Protein AF-A0AAD6RZX8-F1 (afdb_monomer)

Foldseek 3Di:
DPPCQPADQDQPGPDPVSVVCVVVVDRRVSVVVVVVVVVLVPDDPVPRPVDPPPPDDLADDPVLVVVQVVCVVVVHDHDDRNPDDDPDPVVPDDDDD

Secondary structure (DSSP, 8-state):
--------SSTT--SHHHHHHHHTT-S-HHHHHHHHHHHHTTS-GGG-TTS------SS--HHHHHHHHHHHHHT------TT---SSHHHH-----

Mean predicted aligned error: 11.13 Å

Sequence (97 aa):
RRNYHRHYRRRNCACNTCRSDRGAGCDSPYKCHEEAVKILDCIDEKWDPRIAVNLPNPELTKEEVQLNAQALIDKDSVIFDPSITLQNLSDGFRIFS

Organism: NCBI:txid1745969

pLDDT: mean 84.75, std 11.93, range [37.84, 95.31]

Solvent-accessible surface area (backbone atoms only — not comparable to full-atom values): 6307 Å² total; per-residue (Å²): 132,84,82,78,58,75,76,52,99,46,71,79,31,82,24,69,64,45,45,50,40,38,73,72,67,43,78,44,44,54,58,56,51,52,51,51,48,55,56,54,71,69,45,56,74,94,73,28,87,86,51,85,75,82,69,70,75,58,58,70,50,76,66,53,52,52,50,32,59,50,18,65,74,73,70,51,84,62,80,83,58,76,63,74,80,73,95,48,70,76,78,81,50,84,85,87,128

Radius of gyration: 23.45 Å; Cα contacts (8 Å, |Δi|>4): 54; chains: 1; bounding box: 46×30×55 Å

Structure (mmCIF, N/CA/C/O backbone):
data_AF-A0AAD6RZX8-F1
#
_entry.id   AF-A0AAD6RZX8-F1
#
loop_
_atom_site.group_PDB
_atom_site.id
_atom_site.type_symbol
_atom_site.label_atom_id
_atom_site.label_alt_id
_atom_site.label_comp_id
_atom_site.label_asym_id
_atom_site.label_entity_id
_atom_site.label_seq_id
_atom_site.pdbx_PDB_ins_code
_atom_site.Cartn_x
_atom_site.Cartn_y
_atom_site.Cartn_z
_atom_site.occupancy
_atom_site.B_iso_or_equiv
_atom_site.auth_seq_id
_atom_site.auth_comp_id
_atom_site.auth_asym_id
_atom_site.auth_atom_id
_atom_site.pdbx_PDB_model_num
ATOM 1 N N . ARG A 1 1 ? 22.650 7.123 2.118 1.00 37.84 1 ARG A N 1
ATOM 2 C CA . ARG A 1 1 ? 23.083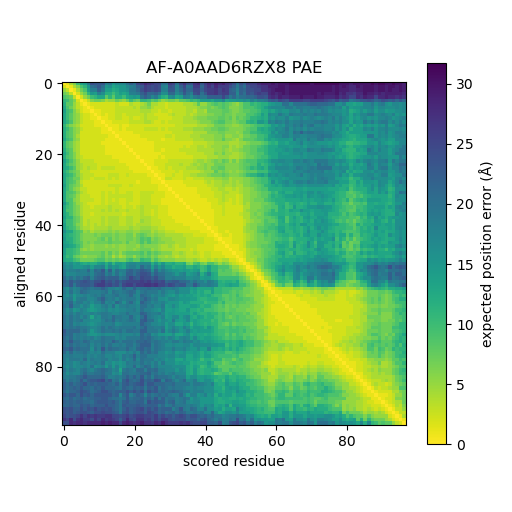 7.945 0.957 1.00 37.84 1 ARG A CA 1
ATOM 3 C C . ARG A 1 1 ? 22.681 7.209 -0.323 1.00 37.84 1 ARG A C 1
ATOM 5 O O . ARG A 1 1 ? 23.305 6.205 -0.634 1.00 37.84 1 ARG A O 1
ATOM 12 N N . ARG A 1 2 ? 21.598 7.611 -1.006 1.00 44.78 2 ARG A N 1
ATOM 13 C CA . ARG A 1 2 ? 21.167 6.967 -2.264 1.00 44.78 2 ARG A CA 1
ATOM 14 C C . ARG A 1 2 ? 22.140 7.370 -3.374 1.00 44.78 2 ARG A C 1
ATOM 16 O O . ARG A 1 2 ? 22.352 8.556 -3.603 1.00 44.78 2 ARG A O 1
ATOM 23 N N . ASN A 1 3 ? 22.777 6.382 -3.995 1.00 45.97 3 ASN A N 1
ATOM 24 C CA . ASN A 1 3 ? 23.742 6.560 -5.073 1.00 45.97 3 ASN A CA 1
ATOM 25 C C . ASN A 1 3 ? 22.989 7.096 -6.302 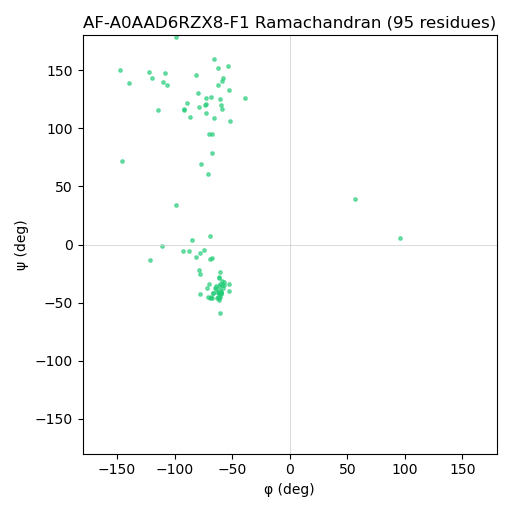1.00 45.97 3 ASN A C 1
ATOM 27 O O . ASN A 1 3 ? 22.340 6.338 -7.022 1.00 45.97 3 ASN A O 1
ATOM 31 N N . TYR A 1 4 ? 22.980 8.419 -6.475 1.00 53.84 4 TYR A N 1
ATOM 32 C CA . TYR A 1 4 ? 22.277 9.103 -7.559 1.00 53.84 4 TYR A CA 1
ATOM 33 C C . TYR A 1 4 ? 23.087 8.943 -8.850 1.00 53.84 4 TYR A C 1
ATOM 35 O O . TYR A 1 4 ? 23.708 9.878 -9.356 1.00 53.84 4 TYR A O 1
ATOM 43 N N . HIS A 1 5 ? 23.137 7.721 -9.383 1.00 63.75 5 HIS A N 1
ATOM 44 C CA . HIS A 1 5 ? 23.560 7.538 -10.762 1.00 63.75 5 HIS A CA 1
ATOM 45 C C . HIS A 1 5 ? 22.601 8.342 -11.633 1.00 63.75 5 HIS A C 1
ATOM 47 O O . HIS A 1 5 ? 21.402 8.073 -11.628 1.00 63.75 5 HIS A O 1
ATOM 53 N N . ARG A 1 6 ? 23.131 9.355 -12.333 1.00 81.19 6 ARG A N 1
ATOM 54 C CA . ARG A 1 6 ? 22.347 10.247 -13.193 1.00 81.19 6 ARG A CA 1
ATOM 55 C C . ARG A 1 6 ? 21.503 9.408 -14.150 1.00 81.19 6 ARG A C 1
ATOM 57 O O . ARG A 1 6 ? 22.025 8.795 -15.085 1.00 81.19 6 ARG A O 1
ATOM 64 N N . HIS A 1 7 ? 20.207 9.356 -13.873 1.00 85.44 7 HIS A N 1
ATOM 65 C CA . HIS A 1 7 ? 19.228 8.749 -14.751 1.00 85.44 7 HIS A CA 1
ATOM 66 C C . HIS A 1 7 ? 18.857 9.754 -15.846 1.00 85.44 7 HIS A C 1
ATOM 68 O O . HIS A 1 7 ? 18.832 10.961 -15.618 1.00 85.44 7 HIS A O 1
ATOM 74 N N . TYR A 1 8 ? 18.582 9.250 -17.045 1.00 88.69 8 TYR A N 1
ATOM 75 C CA . TYR A 1 8 ? 18.235 10.059 -18.207 1.00 88.69 8 TYR A CA 1
ATOM 76 C C . TYR A 1 8 ? 17.111 9.369 -18.968 1.00 88.69 8 TYR A C 1
ATOM 78 O O . TYR A 1 8 ? 17.175 8.157 -19.181 1.00 88.69 8 TYR A O 1
ATOM 86 N N . ARG A 1 9 ? 16.142 10.163 -19.432 1.00 88.56 9 ARG A N 1
ATOM 87 C CA . ARG A 1 9 ? 14.958 9.742 -20.195 1.00 88.56 9 ARG A CA 1
ATOM 88 C C . ARG A 1 9 ? 15.307 9.305 -21.623 1.00 88.56 9 ARG A C 1
ATOM 90 O O . ARG A 1 9 ? 14.926 9.934 -22.602 1.00 88.56 9 ARG A O 1
ATOM 97 N N . ARG A 1 10 ? 16.133 8.268 -21.753 1.00 88.94 10 ARG A N 1
ATOM 98 C CA . ARG A 1 10 ? 16.617 7.741 -23.034 1.00 88.94 10 ARG A CA 1
ATOM 99 C C . ARG A 1 10 ? 16.828 6.237 -22.965 1.00 88.94 10 ARG A C 1
ATOM 101 O O . ARG A 1 10 ? 17.205 5.700 -21.923 1.00 88.94 10 ARG A O 1
ATOM 108 N N . ARG A 1 11 ? 16.663 5.565 -24.107 1.00 87.06 11 ARG A N 1
ATOM 109 C CA . ARG A 1 11 ? 16.773 4.101 -24.237 1.00 87.06 11 ARG A CA 1
ATOM 110 C C . ARG A 1 11 ? 18.092 3.546 -23.679 1.00 87.06 11 ARG A C 1
ATOM 112 O O . ARG A 1 11 ? 18.114 2.529 -22.993 1.00 87.06 11 ARG A O 1
ATOM 119 N N . ASN A 1 12 ? 19.194 4.254 -23.914 1.00 89.19 12 ASN A N 1
ATOM 120 C CA . ASN A 1 12 ? 20.551 3.875 -23.517 1.00 89.19 12 ASN A CA 1
ATOM 121 C C . ASN A 1 12 ? 21.025 4.560 -22.218 1.00 89.19 12 ASN A C 1
ATOM 123 O O . ASN A 1 12 ? 22.202 4.897 -22.084 1.00 89.19 12 ASN A O 1
ATOM 127 N N . CYS A 1 13 ? 20.132 4.807 -21.251 1.00 91.00 13 CYS A N 1
ATOM 128 C CA . CYS A 1 13 ? 20.547 5.326 -19.946 1.00 91.00 13 CYS A CA 1
ATOM 129 C C . CYS A 1 13 ? 21.658 4.448 -19.332 1.00 91.00 13 CYS A C 1
ATOM 131 O O . CYS A 1 13 ? 21.566 3.216 -19.339 1.00 91.00 13 CYS A O 1
ATOM 133 N N . ALA A 1 14 ? 22.722 5.085 -18.838 1.00 90.75 14 ALA A N 1
ATOM 134 C CA . ALA A 1 14 ? 23.929 4.405 -18.372 1.00 90.75 14 ALA A CA 1
ATOM 135 C C . ALA A 1 14 ? 23.870 3.984 -16.894 1.00 90.75 14 ALA A C 1
ATOM 137 O O . ALA A 1 14 ? 24.800 3.318 -16.434 1.00 90.75 14 ALA A O 1
ATOM 138 N N . CYS A 1 15 ? 22.809 4.363 -16.167 1.00 90.44 15 CYS A N 1
ATOM 139 C CA . CYS A 1 15 ? 22.631 3.986 -14.768 1.00 90.44 15 CYS A CA 1
ATOM 140 C C . CYS A 1 15 ? 22.514 2.462 -14.618 1.00 90.44 15 CYS A C 1
ATOM 142 O O . CYS A 1 15 ? 22.070 1.762 -15.533 1.00 90.44 15 CYS A O 1
ATOM 144 N N . ASN A 1 16 ? 22.929 1.952 -13.457 1.00 91.12 16 ASN A N 1
ATOM 145 C CA . ASN A 1 16 ? 23.042 0.510 -13.222 1.00 91.12 16 ASN A C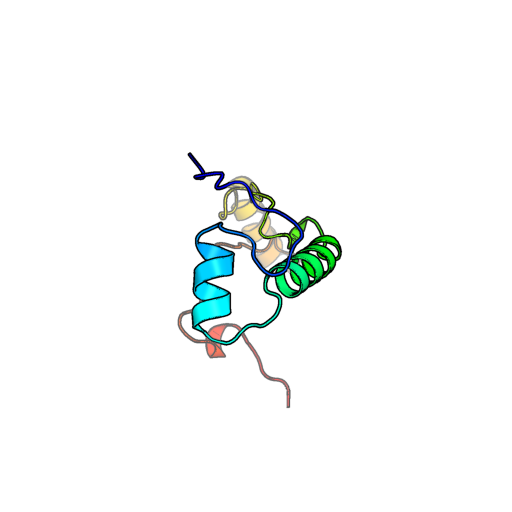A 1
ATOM 146 C C . ASN A 1 16 ? 21.702 -0.214 -13.380 1.00 91.12 16 ASN A C 1
ATOM 148 O O . ASN A 1 16 ? 21.671 -1.279 -13.983 1.00 91.12 16 ASN A O 1
ATOM 152 N N . THR A 1 17 ? 20.607 0.397 -12.921 1.00 90.25 17 THR A N 1
ATOM 153 C CA . THR A 1 17 ? 19.251 -0.155 -13.049 1.00 90.25 17 THR A CA 1
ATOM 154 C C . THR A 1 17 ? 18.865 -0.348 -14.514 1.00 90.25 17 THR A C 1
ATOM 156 O O . THR A 1 17 ? 18.717 -1.478 -14.958 1.00 90.25 17 THR A O 1
ATOM 159 N N . CYS A 1 18 ? 18.870 0.717 -15.324 1.00 91.88 18 CYS A N 1
ATOM 160 C CA . CYS A 1 18 ? 18.548 0.605 -16.749 1.00 91.88 18 CYS A CA 1
ATOM 161 C C . CYS A 1 18 ? 19.513 -0.305 -17.522 1.00 91.88 18 CYS A C 1
ATOM 163 O O . CYS A 1 18 ? 19.128 -0.877 -18.538 1.00 91.88 18 CYS A O 1
ATOM 165 N N . ARG A 1 19 ? 20.778 -0.421 -17.097 1.00 92.38 19 ARG A N 1
ATOM 166 C CA . ARG A 1 19 ? 21.724 -1.373 -17.696 1.00 92.38 19 ARG A CA 1
ATOM 167 C C . ARG A 1 19 ? 21.331 -2.815 -17.379 1.00 92.38 19 ARG A C 1
ATOM 169 O O . ARG A 1 19 ? 21.346 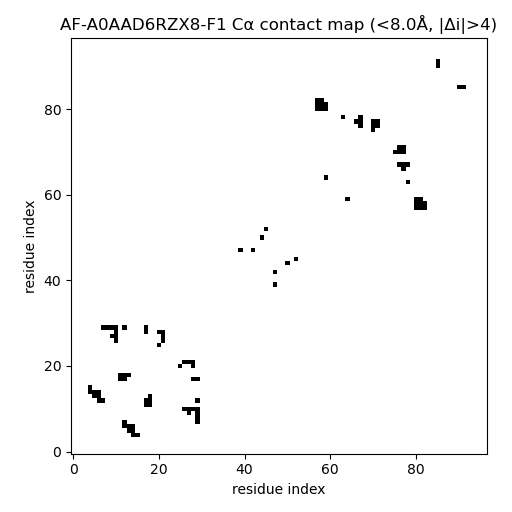-3.633 -18.292 1.00 92.38 19 ARG A O 1
ATOM 176 N N . SER A 1 20 ? 20.981 -3.094 -16.125 1.00 93.25 20 SER A N 1
ATOM 177 C CA . SER A 1 20 ? 20.514 -4.405 -15.672 1.00 93.25 20 SER A CA 1
ATOM 178 C C . SER A 1 20 ? 19.231 -4.809 -16.395 1.00 93.25 20 SER A C 1
ATOM 180 O O . SER A 1 20 ? 19.173 -5.886 -16.977 1.00 93.25 20 SER A O 1
ATOM 182 N N . ASP A 1 21 ? 18.252 -3.906 -16.463 1.00 93.19 21 ASP A N 1
ATOM 183 C CA . ASP A 1 21 ? 16.963 -4.168 -17.108 1.00 93.19 21 ASP A CA 1
ATOM 184 C C . ASP A 1 21 ? 17.126 -4.443 -18.609 1.00 93.19 21 ASP A C 1
ATOM 186 O O . ASP A 1 21 ? 16.519 -5.369 -19.145 1.00 93.19 21 ASP A O 1
ATOM 190 N N . ARG A 1 22 ? 18.001 -3.691 -19.299 1.00 93.81 22 ARG A N 1
ATOM 191 C CA . ARG A 1 22 ? 18.354 -3.998 -20.696 1.00 93.81 22 ARG A CA 1
ATOM 192 C C . ARG A 1 22 ? 19.056 -5.346 -20.835 1.00 93.81 22 ARG A C 1
ATOM 194 O O . ARG A 1 22 ? 18.799 -6.051 -21.802 1.00 93.81 22 ARG A O 1
ATOM 201 N N . GLY A 1 23 ? 19.929 -5.703 -19.892 1.00 93.31 23 GLY A N 1
ATOM 202 C CA . GLY A 1 23 ? 20.579 -7.016 -19.854 1.00 93.31 23 GLY A CA 1
ATOM 203 C C . GLY A 1 23 ? 19.585 -8.171 -19.701 1.00 93.31 23 GLY A C 1
ATOM 204 O O . GLY A 1 23 ? 19.833 -9.253 -20.219 1.00 93.31 23 GLY A O 1
ATOM 205 N N . ALA A 1 24 ? 18.438 -7.919 -19.065 1.00 94.12 24 ALA A N 1
ATOM 206 C CA . ALA A 1 24 ? 17.322 -8.856 -18.949 1.00 94.12 24 ALA A CA 1
ATOM 207 C C . ALA A 1 24 ? 16.351 -8.832 -20.152 1.00 94.12 24 ALA A C 1
ATOM 209 O O . ALA A 1 24 ? 15.338 -9.523 -20.130 1.00 94.12 24 ALA A O 1
ATOM 210 N N . GLY A 1 25 ? 16.636 -8.045 -21.198 1.00 94.62 25 GLY A N 1
ATOM 211 C CA . GLY A 1 25 ? 15.822 -7.967 -22.417 1.00 94.62 25 GLY A CA 1
ATOM 212 C C . GLY A 1 25 ? 14.805 -6.820 -22.460 1.00 94.62 25 GLY A C 1
ATOM 213 O O . GLY A 1 25 ? 14.035 -6.733 -23.413 1.00 94.62 25 GLY A O 1
ATOM 214 N N . CYS A 1 26 ? 14.786 -5.909 -21.480 1.00 92.75 26 CYS A N 1
ATOM 215 C CA . CYS A 1 26 ? 13.906 -4.741 -21.538 1.00 92.75 26 CYS A CA 1
ATOM 216 C C . CYS A 1 26 ? 14.417 -3.703 -22.550 1.00 92.75 26 CYS A C 1
ATOM 218 O O . CYS A 1 26 ? 15.490 -3.123 -22.385 1.00 92.75 26 CYS A O 1
ATOM 220 N N . ASP A 1 27 ? 13.612 -3.386 -23.564 1.00 92.31 27 ASP A N 1
ATOM 221 C CA . ASP A 1 27 ? 14.006 -2.451 -24.621 1.00 92.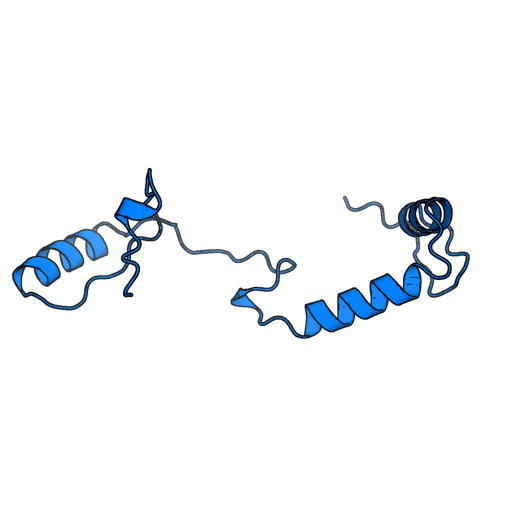31 27 ASP A CA 1
ATOM 222 C C . ASP A 1 27 ? 14.103 -0.992 -24.185 1.00 92.31 27 ASP A C 1
ATOM 224 O O . ASP A 1 27 ? 14.895 -0.230 -24.743 1.00 92.31 27 ASP A O 1
ATOM 228 N N . SER A 1 28 ? 13.252 -0.563 -23.253 1.00 91.31 28 SER A N 1
ATOM 229 C CA . SER A 1 28 ? 13.144 0.836 -22.824 1.00 91.31 28 SER A CA 1
ATOM 230 C C . SER A 1 28 ? 12.809 0.945 -21.331 1.00 91.31 28 SER A C 1
ATOM 232 O O . SER A 1 28 ? 11.707 1.376 -20.991 1.00 91.31 28 SER A O 1
ATOM 234 N N . PRO A 1 29 ? 13.763 0.638 -20.428 1.00 92.88 29 PRO A N 1
ATOM 235 C CA . PRO A 1 29 ? 13.501 0.582 -18.982 1.00 92.88 29 PRO A CA 1
ATOM 236 C C . PRO A 1 29 ? 12.942 1.878 -18.385 1.00 92.88 29 PRO A C 1
ATOM 238 O O . PRO A 1 29 ? 12.121 1.862 -17.475 1.00 92.88 29 PRO A O 1
ATOM 241 N N . TYR A 1 30 ? 13.344 3.025 -18.938 1.00 90.56 30 TYR A N 1
ATOM 242 C CA . TYR A 1 30 ? 12.840 4.337 -18.532 1.00 90.56 30 TYR A CA 1
ATOM 243 C C . TYR A 1 30 ? 11.309 4.462 -18.671 1.00 90.56 30 TYR A C 1
ATOM 245 O O . TYR A 1 30 ? 10.679 5.049 -17.798 1.00 90.56 30 TYR A O 1
ATOM 253 N N . LYS A 1 31 ? 10.703 3.877 -19.715 1.00 91.81 31 LYS A N 1
ATOM 254 C CA . LYS A 1 31 ? 9.245 3.935 -19.912 1.00 91.81 31 LYS A CA 1
ATOM 255 C C . LYS A 1 31 ? 8.506 3.158 -18.824 1.00 91.81 31 LYS A C 1
ATOM 257 O O . LYS A 1 31 ? 7.513 3.644 -18.300 1.00 91.81 31 LYS A O 1
ATOM 262 N N . CYS A 1 32 ? 9.018 1.982 -18.457 1.00 89.50 32 CYS A N 1
ATOM 263 C CA . CYS A 1 32 ? 8.475 1.191 -17.353 1.00 89.50 32 CYS A CA 1
ATOM 264 C C . CYS A 1 32 ? 8.573 1.954 -16.029 1.00 89.50 32 CYS A C 1
ATOM 266 O O . CYS A 1 32 ? 7.626 1.961 -15.252 1.00 89.50 32 CYS A O 1
ATOM 268 N N . HIS A 1 33 ? 9.698 2.634 -15.794 1.00 88.56 33 HIS A N 1
ATOM 269 C CA . HIS A 1 33 ? 9.863 3.470 -14.611 1.00 88.56 33 HIS A CA 1
ATOM 270 C C . HIS A 1 33 ? 8.862 4.633 -14.573 1.00 88.56 33 HIS A C 1
ATOM 272 O O . HIS A 1 33 ? 8.252 4.860 -13.536 1.00 88.56 33 HIS A O 1
ATOM 278 N N . GLU A 1 34 ? 8.655 5.346 -15.684 1.00 91.00 34 GLU A N 1
ATOM 279 C CA . GLU A 1 34 ? 7.652 6.417 -15.741 1.00 91.00 34 GLU A CA 1
ATOM 280 C C . GLU A 1 34 ? 6.240 5.917 -15.489 1.00 91.00 34 GLU A C 1
ATOM 282 O O . GLU A 1 34 ? 5.481 6.573 -14.785 1.00 91.00 34 GLU A O 1
ATOM 287 N N . GLU A 1 35 ? 5.887 4.767 -16.053 1.00 93.56 35 GLU A N 1
ATOM 288 C CA . GLU A 1 35 ? 4.563 4.200 -15.840 1.00 93.56 35 GLU A CA 1
ATOM 289 C C . GLU A 1 35 ? 4.367 3.778 -14.383 1.00 93.56 35 GLU A C 1
ATOM 291 O O . GLU A 1 35 ? 3.343 4.088 -13.782 1.00 93.56 35 GLU A O 1
ATOM 296 N N . ALA A 1 36 ? 5.388 3.171 -13.772 1.00 90.75 36 ALA A N 1
ATOM 297 C CA . ALA A 1 36 ? 5.374 2.869 -12.347 1.00 90.75 36 ALA A CA 1
ATOM 298 C C . ALA A 1 36 ? 5.216 4.139 -11.496 1.00 90.75 36 ALA A C 1
ATOM 300 O O . ALA A 1 36 ? 4.457 4.126 -10.534 1.00 90.75 36 ALA A O 1
ATOM 301 N N . VAL A 1 37 ? 5.884 5.241 -11.856 1.00 90.88 37 VAL A N 1
ATOM 302 C CA . VAL A 1 37 ? 5.717 6.530 -11.165 1.00 90.88 37 VAL A CA 1
ATOM 303 C C . VAL A 1 37 ? 4.276 7.023 -11.269 1.00 90.88 37 VAL A C 1
ATOM 305 O O . VAL A 1 37 ? 3.703 7.356 -10.241 1.00 90.88 37 VAL A O 1
ATOM 308 N N . LYS A 1 38 ? 3.655 6.985 -12.455 1.00 94.19 38 LYS A N 1
ATOM 309 C CA . LYS A 1 38 ? 2.245 7.385 -12.610 1.00 94.19 38 LYS A CA 1
ATOM 310 C C . LYS A 1 38 ? 1.304 6.547 -11.749 1.00 94.19 38 LYS A C 1
ATOM 312 O O . LYS A 1 38 ? 0.396 7.099 -11.146 1.00 94.19 38 LYS A O 1
ATOM 317 N N . ILE A 1 39 ? 1.523 5.232 -11.686 1.00 93.69 39 ILE A N 1
ATOM 318 C CA . ILE A 1 39 ? 0.719 4.339 -10.842 1.00 93.69 39 ILE A CA 1
ATOM 319 C C . ILE A 1 39 ? 0.892 4.713 -9.369 1.00 93.69 39 ILE A C 1
ATOM 321 O O . ILE A 1 39 ? -0.099 4.833 -8.657 1.00 93.69 39 ILE A O 1
ATOM 325 N N . LEU A 1 40 ? 2.134 4.926 -8.921 1.00 91.56 40 LEU A N 1
ATOM 326 C CA . LEU A 1 40 ? 2.426 5.347 -7.549 1.00 91.56 40 LEU A CA 1
ATOM 327 C C . LEU A 1 40 ? 1.799 6.709 -7.220 1.00 91.56 40 LEU A C 1
ATOM 329 O O . LEU A 1 40 ? 1.323 6.898 -6.110 1.00 91.56 40 LEU A O 1
ATOM 333 N N . ASP A 1 41 ? 1.752 7.632 -8.179 1.00 92.75 41 ASP A N 1
ATOM 334 C CA . ASP A 1 41 ? 1.128 8.951 -8.022 1.00 92.75 41 ASP A CA 1
ATOM 335 C C . ASP A 1 41 ? -0.408 8.888 -7.915 1.00 92.75 41 ASP A C 1
ATOM 337 O O . ASP A 1 41 ? -1.034 9.873 -7.532 1.00 92.75 41 ASP A O 1
ATOM 341 N N . CYS A 1 42 ? -1.023 7.742 -8.221 1.00 94.44 42 CYS A N 1
ATOM 342 C CA . CYS A 1 42 ? -2.449 7.497 -7.998 1.00 94.44 42 CYS A CA 1
ATOM 343 C C . CYS A 1 42 ? -2.753 6.836 -6.644 1.00 94.44 42 CYS A C 1
ATOM 345 O O . CYS A 1 42 ? -3.926 6.633 -6.327 1.00 94.44 42 CYS A O 1
ATOM 347 N N . ILE A 1 43 ? -1.735 6.455 -5.868 1.00 92.00 43 ILE A N 1
ATOM 348 C CA . ILE A 1 43 ? -1.922 5.825 -4.560 1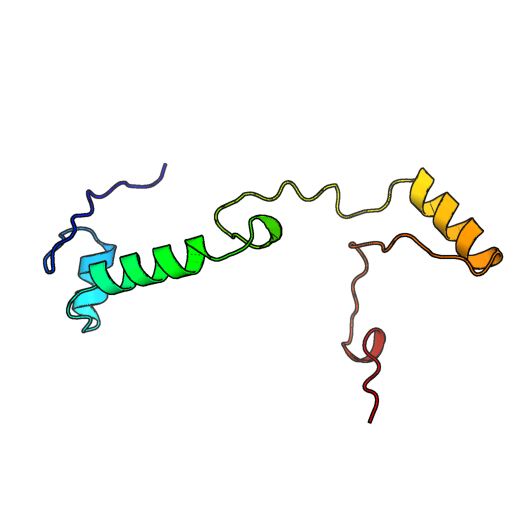.00 92.00 43 ILE A CA 1
ATOM 349 C C . ILE A 1 43 ? -2.227 6.913 -3.525 1.00 92.00 43 ILE A C 1
ATOM 351 O O . ILE A 1 43 ? -1.518 7.912 -3.441 1.00 92.00 43 ILE A O 1
ATOM 355 N N . ASP A 1 44 ? -3.284 6.709 -2.736 1.00 90.25 44 ASP A N 1
ATOM 356 C CA . ASP A 1 44 ? -3.614 7.574 -1.598 1.00 90.25 44 ASP A CA 1
ATOM 357 C C . ASP A 1 44 ? -2.453 7.620 -0.593 1.00 90.25 44 ASP A C 1
ATOM 359 O O . ASP A 1 44 ? -1.797 6.605 -0.355 1.00 90.25 44 ASP A O 1
ATOM 363 N N . GLU A 1 45 ? -2.217 8.779 0.026 1.00 85.94 45 GLU A N 1
ATOM 364 C CA . GLU A 1 45 ? -1.084 8.991 0.936 1.00 85.94 45 GLU A CA 1
ATOM 365 C C . GLU A 1 45 ? -0.996 7.939 2.050 1.00 85.94 45 GLU A C 1
ATOM 367 O O . GLU A 1 45 ? 0.104 7.532 2.423 1.00 85.94 45 GLU A O 1
ATOM 372 N N . LYS A 1 46 ? -2.139 7.438 2.544 1.00 81.00 46 LYS A N 1
ATOM 373 C CA . LYS A 1 46 ? -2.189 6.382 3.566 1.00 81.00 46 LYS A CA 1
ATOM 374 C C . LYS A 1 46 ? -1.479 5.098 3.126 1.00 81.00 46 LYS A C 1
ATOM 376 O O . LYS A 1 46 ? -0.969 4.358 3.966 1.00 81.00 46 LYS A O 1
ATOM 381 N N . TRP A 1 47 ? -1.488 4.816 1.827 1.00 83.44 47 TRP A N 1
ATOM 382 C CA . TRP A 1 47 ? -0.978 3.584 1.232 1.00 83.44 47 TRP A CA 1
ATOM 383 C C . TRP A 1 47 ? 0.290 3.800 0.400 1.00 83.44 47 TRP A C 1
ATOM 385 O O . TRP A 1 47 ? 0.827 2.828 -0.134 1.00 83.44 47 TRP A O 1
ATOM 395 N N . ASP A 1 48 ? 0.775 5.038 0.270 1.00 87.38 48 ASP A N 1
ATOM 396 C CA . ASP A 1 48 ? 1.957 5.339 -0.531 1.00 87.38 48 ASP A CA 1
ATOM 397 C C . ASP A 1 48 ? 3.231 4.839 0.180 1.00 87.38 48 ASP A C 1
ATOM 399 O O . ASP A 1 48 ? 3.639 5.399 1.202 1.00 87.38 48 ASP A O 1
ATOM 403 N N . PRO A 1 49 ? 3.938 3.833 -0.372 1.00 82.81 49 PRO A N 1
ATOM 404 C CA . PRO A 1 49 ? 5.143 3.281 0.249 1.00 82.81 49 PRO A CA 1
ATOM 405 C C . PRO A 1 49 ? 6.324 4.265 0.268 1.00 82.81 49 PRO A C 1
ATOM 407 O O . PRO A 1 49 ? 7.356 3.993 0.886 1.00 82.81 49 PRO A O 1
ATOM 410 N N . ARG A 1 50 ? 6.228 5.387 -0.456 1.00 86.31 50 ARG A N 1
ATOM 411 C CA . ARG A 1 50 ? 7.234 6.456 -0.462 1.00 86.31 50 ARG A CA 1
ATOM 412 C C . ARG A 1 50 ? 7.116 7.343 0.774 1.00 86.31 50 ARG A C 1
ATOM 414 O O . ARG A 1 50 ? 8.101 7.995 1.131 1.00 86.31 50 ARG A O 1
ATOM 421 N N . ILE A 1 51 ? 5.946 7.365 1.408 1.00 84.38 51 ILE A N 1
ATOM 422 C CA . ILE A 1 51 ? 5.676 8.130 2.616 1.00 84.38 51 ILE A CA 1
ATOM 423 C C . ILE A 1 51 ? 6.023 7.242 3.808 1.00 84.38 51 ILE A C 1
ATOM 425 O O . ILE A 1 51 ? 5.492 6.147 3.982 1.00 84.38 51 ILE A O 1
ATOM 429 N N . ALA A 1 52 ? 6.946 7.710 4.647 1.00 70.56 52 ALA A N 1
ATOM 430 C CA . ALA A 1 52 ? 7.148 7.102 5.951 1.00 70.56 52 ALA A CA 1
ATOM 431 C C . ALA A 1 52 ? 5.917 7.436 6.797 1.00 70.56 52 ALA A C 1
ATOM 433 O O . ALA A 1 52 ? 5.829 8.523 7.368 1.00 70.56 52 ALA A O 1
ATOM 434 N N . VAL A 1 53 ? 4.942 6.529 6.829 1.00 67.25 53 VAL A N 1
ATOM 435 C CA . VAL A 1 53 ? 3.801 6.676 7.725 1.00 67.25 53 VAL A CA 1
ATOM 436 C C . VAL A 1 53 ? 4.358 6.562 9.142 1.00 67.25 53 VAL A C 1
ATOM 438 O O . VAL A 1 53 ? 4.785 5.488 9.565 1.00 67.25 53 VAL A O 1
ATOM 441 N N . ASN A 1 54 ? 4.390 7.681 9.871 1.00 61.75 54 ASN A N 1
ATOM 442 C CA . ASN A 1 54 ? 4.471 7.651 11.328 1.00 61.75 54 ASN A CA 1
ATOM 443 C C . ASN A 1 54 ? 3.145 7.063 11.808 1.00 61.75 54 ASN A C 1
ATOM 445 O O . ASN A 1 54 ? 2.221 7.795 12.159 1.00 61.75 54 ASN A O 1
ATOM 449 N N . LEU A 1 55 ? 3.021 5.738 11.727 1.00 60.25 55 LEU A N 1
ATOM 450 C CA . LEU A 1 55 ? 1.916 5.050 12.361 1.00 60.25 55 LEU A CA 1
ATOM 451 C C . LEU A 1 55 ? 2.047 5.350 13.860 1.00 60.25 55 LEU A C 1
ATOM 453 O O . LEU A 1 55 ? 3.137 5.152 14.412 1.00 60.25 55 LEU A O 1
ATOM 457 N N . PRO A 1 56 ? 1.002 5.894 14.511 1.00 60.19 56 PRO A N 1
ATOM 458 C CA . PRO A 1 56 ? 1.000 6.014 15.959 1.00 60.19 56 PRO A CA 1
ATOM 459 C C . PRO A 1 56 ? 1.280 4.641 16.577 1.00 60.19 56 PRO A C 1
ATOM 461 O O . PRO A 1 56 ? 1.060 3.609 15.938 1.00 60.19 56 PRO A O 1
ATOM 464 N N . ASN A 1 57 ? 1.836 4.669 17.792 1.00 61.47 57 ASN A N 1
ATOM 465 C CA . ASN A 1 57 ? 2.280 3.495 18.537 1.00 61.47 57 ASN A CA 1
ATOM 466 C C . ASN A 1 57 ? 1.285 2.332 18.341 1.00 61.47 57 ASN A C 1
ATOM 468 O O . ASN A 1 57 ? 0.093 2.547 18.550 1.00 61.47 57 ASN A O 1
ATOM 472 N N . PRO A 1 58 ? 1.728 1.136 17.916 1.00 70.31 58 PRO A N 1
ATOM 473 C CA . PRO A 1 58 ? 0.830 0.050 17.517 1.00 70.31 58 PRO A CA 1
ATOM 474 C C . PRO A 1 58 ? 0.051 -0.572 18.686 1.00 70.31 58 PRO A C 1
ATOM 476 O O . PRO A 1 58 ? -0.618 -1.579 18.493 1.00 70.31 58 PRO A O 1
ATOM 479 N N . GLU A 1 59 ? 0.143 0.002 19.883 1.00 81.69 59 GLU A N 1
ATOM 480 C CA . GLU A 1 59 ? -0.503 -0.478 21.096 1.00 81.69 59 GLU A CA 1
ATOM 481 C C . GLU A 1 59 ? -1.450 0.586 21.639 1.00 81.69 59 GLU A C 1
ATOM 483 O O . GLU A 1 59 ? -1.141 1.783 21.616 1.00 81.69 59 GLU A O 1
ATOM 488 N N . LEU A 1 60 ? -2.577 0.128 22.181 1.00 86.50 60 LEU A N 1
ATOM 489 C CA . LEU A 1 60 ? -3.501 0.981 22.914 1.00 86.50 60 LEU A CA 1
ATOM 490 C C . LEU A 1 60 ? -2.806 1.638 24.111 1.00 86.50 60 LEU A C 1
ATOM 492 O O . LEU A 1 60 ? -2.031 1.023 24.849 1.00 86.50 60 LEU A O 1
ATOM 496 N N . THR A 1 61 ? -3.137 2.897 24.357 1.00 88.12 61 THR A N 1
ATOM 497 C CA . THR A 1 61 ? -2.781 3.576 25.600 1.00 88.12 61 THR A CA 1
ATOM 498 C C . THR A 1 61 ? -3.506 2.940 26.790 1.00 88.12 61 THR A C 1
ATOM 500 O O . THR A 1 61 ? -4.544 2.290 26.656 1.00 88.12 61 THR A O 1
ATOM 503 N N . LYS A 1 62 ? -2.991 3.159 28.008 1.00 89.75 62 LYS A N 1
ATOM 504 C CA . LYS A 1 62 ? -3.631 2.654 29.240 1.00 89.75 62 LYS A CA 1
ATOM 505 C C . LYS A 1 62 ? -5.078 3.134 29.391 1.00 89.75 62 LYS A C 1
ATOM 507 O O . LYS A 1 62 ? -5.915 2.402 29.909 1.00 89.75 62 LYS A O 1
ATOM 512 N N . GLU A 1 63 ? -5.350 4.353 28.940 1.00 91.56 63 GLU A N 1
ATOM 513 C CA . GLU A 1 63 ? -6.676 4.967 28.966 1.00 91.56 63 GLU A CA 1
ATOM 514 C C . GLU A 1 63 ? -7.628 4.250 28.001 1.00 91.56 63 GLU A C 1
ATOM 516 O O . GLU A 1 63 ? -8.728 3.870 28.398 1.00 91.56 63 GLU A O 1
ATOM 521 N N . GLU A 1 64 ? -7.183 3.966 26.775 1.00 91.50 64 GLU A N 1
ATOM 522 C CA . GLU A 1 64 ? -7.965 3.226 25.774 1.00 91.50 64 GLU A CA 1
ATOM 523 C C . GLU A 1 64 ? -8.245 1.779 26.197 1.00 91.50 64 GLU A C 1
ATOM 525 O O . GLU A 1 64 ? -9.352 1.286 25.996 1.00 91.50 64 GLU A O 1
ATOM 530 N N . VAL A 1 65 ? -7.291 1.107 26.853 1.00 92.19 65 VAL A N 1
ATOM 531 C CA . VAL A 1 65 ? -7.519 -0.231 27.434 1.00 92.19 65 VAL A CA 1
ATOM 532 C C . VAL A 1 65 ? -8.638 -0.190 28.475 1.00 92.19 65 VAL A C 1
ATOM 534 O O . VAL A 1 65 ? -9.498 -1.073 28.505 1.00 92.19 65 VAL A O 1
ATOM 537 N N . GLN A 1 66 ? -8.653 0.838 29.323 1.00 93.31 66 GLN A N 1
ATOM 538 C CA . GLN A 1 66 ? -9.667 0.975 30.362 1.00 93.31 66 GLN A CA 1
ATOM 539 C C . GLN A 1 66 ? -11.041 1.341 29.786 1.00 93.31 66 GLN A C 1
ATOM 541 O O . GLN A 1 66 ? -12.051 0.797 30.236 1.00 93.31 66 GLN A O 1
ATOM 546 N N . LEU A 1 67 ? -11.078 2.183 28.748 1.00 93.19 67 LEU A N 1
ATOM 547 C CA . LEU A 1 67 ? -12.291 2.464 27.977 1.00 93.19 67 LEU A CA 1
ATOM 548 C C . LEU A 1 67 ? -12.839 1.196 27.314 1.00 93.19 67 LEU A C 1
ATOM 550 O O . LEU A 1 67 ? -14.029 0.918 27.432 1.00 93.19 67 LEU A O 1
ATOM 554 N N . ASN A 1 68 ? -11.977 0.382 26.700 1.00 94.12 68 ASN A N 1
ATOM 555 C CA . ASN A 1 68 ? -12.375 -0.890 26.102 1.00 94.12 68 ASN A CA 1
ATOM 556 C C . ASN A 1 68 ? -12.947 -1.866 27.136 1.00 94.12 68 ASN A C 1
ATOM 558 O O . ASN A 1 68 ? -13.954 -2.516 26.866 1.00 94.12 68 ASN A O 1
ATOM 562 N N . ALA A 1 69 ? -12.343 -1.963 28.325 1.00 93.56 69 ALA A N 1
ATOM 563 C CA . ALA A 1 69 ? -12.853 -2.821 29.395 1.00 93.56 69 ALA A CA 1
ATOM 564 C C . ALA A 1 69 ? -14.281 -2.430 29.813 1.00 93.56 69 ALA A C 1
ATOM 566 O O . ALA A 1 69 ? -15.122 -3.307 30.011 1.00 93.56 69 ALA A O 1
ATOM 567 N N . GLN A 1 70 ? -14.565 -1.127 29.896 1.00 94.19 70 GLN A N 1
ATOM 568 C CA . GLN A 1 70 ? -15.901 -0.621 30.204 1.00 94.19 70 GLN A CA 1
ATOM 569 C C . GLN A 1 70 ? -16.879 -0.841 29.037 1.00 94.19 70 GLN A C 1
ATOM 571 O O . GLN A 1 70 ? -17.964 -1.378 29.243 1.00 94.19 70 GLN A O 1
ATOM 576 N N . ALA A 1 71 ? -16.471 -0.538 27.803 1.00 94.00 71 ALA A N 1
ATOM 577 C CA . ALA A 1 71 ? -17.291 -0.745 26.609 1.00 94.00 71 ALA A CA 1
ATOM 578 C C . ALA A 1 71 ? -17.697 -2.218 26.412 1.00 94.00 71 A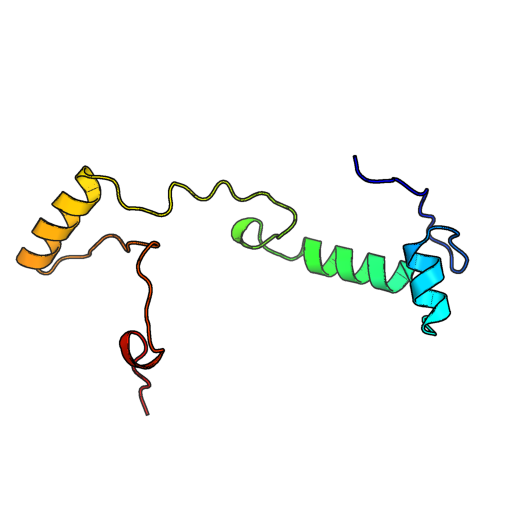LA A C 1
ATOM 580 O O . ALA A 1 71 ? -18.823 -2.499 26.008 1.00 94.00 71 ALA A O 1
ATOM 581 N N . LEU A 1 72 ? -16.830 -3.176 26.765 1.00 92.12 72 LEU A N 1
ATOM 582 C CA . LEU A 1 72 ? -17.167 -4.605 26.745 1.00 92.12 72 LEU A CA 1
ATOM 583 C C . LEU A 1 72 ? -18.274 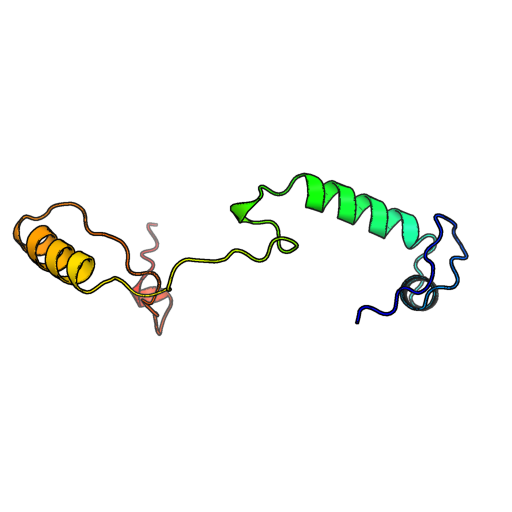-4.975 27.744 1.00 92.12 72 LEU A C 1
ATOM 585 O O . LEU A 1 72 ? -19.098 -5.840 27.443 1.00 92.12 72 LEU A O 1
ATOM 589 N N . ILE A 1 73 ? -18.304 -4.333 28.917 1.00 94.94 73 ILE A N 1
ATOM 590 C CA . ILE A 1 73 ? -19.365 -4.517 29.920 1.00 94.94 73 ILE A CA 1
ATOM 591 C C . ILE A 1 73 ? -20.675 -3.920 29.399 1.00 94.94 73 ILE A C 1
ATOM 593 O O . ILE A 1 73 ? -21.719 -4.576 29.445 1.00 94.94 73 ILE A O 1
ATOM 597 N N . ASP A 1 74 ? -20.597 -2.710 28.850 1.00 95.31 74 ASP A N 1
ATOM 598 C CA . ASP A 1 74 ? -21.753 -1.945 28.379 1.00 95.31 74 ASP A CA 1
ATOM 599 C C . ASP A 1 74 ? -22.276 -2.426 27.013 1.00 95.31 74 ASP A C 1
ATOM 601 O O . ASP A 1 74 ? -23.354 -2.020 26.579 1.00 95.31 74 ASP A O 1
ATOM 605 N N . LYS A 1 75 ? -21.550 -3.349 26.362 1.00 92.56 75 LYS A N 1
ATOM 606 C CA . LYS A 1 75 ? -21.788 -3.838 24.992 1.00 92.56 75 LYS A CA 1
ATOM 607 C C . LYS A 1 75 ? -21.787 -2.714 23.952 1.00 92.56 75 LYS A C 1
ATOM 609 O O . LYS A 1 75 ? -22.577 -2.739 23.007 1.00 92.56 75 LYS A O 1
ATOM 614 N N . ASP A 1 76 ? -20.890 -1.756 24.133 1.00 94.69 76 ASP A N 1
ATOM 615 C CA . ASP A 1 76 ? -20.664 -0.638 23.223 1.00 94.69 76 ASP A CA 1
ATOM 616 C C . ASP A 1 76 ? -19.452 -0.900 22.303 1.00 94.69 76 ASP A C 1
ATOM 618 O O . ASP A 1 76 ? -18.801 -1.948 22.357 1.00 94.69 76 ASP A O 1
ATOM 622 N N . SER A 1 77 ? -19.163 0.047 21.413 1.00 92.88 77 SER A N 1
ATOM 623 C CA . SER A 1 77 ? -18.015 0.017 20.513 1.00 92.88 77 SER A CA 1
ATOM 624 C C . SER A 1 77 ? -16.680 0.033 21.268 1.00 92.88 77 SER A C 1
ATOM 626 O O . SER A 1 77 ? -16.489 0.789 22.217 1.00 92.88 77 SER A O 1
ATOM 628 N N . VAL A 1 78 ? -15.739 -0.797 20.813 1.00 93.25 78 VAL A N 1
ATOM 629 C CA . VAL A 1 78 ? -14.368 -0.871 21.336 1.00 93.25 78 VAL A CA 1
ATOM 630 C C . VAL A 1 78 ? -13.383 -0.290 20.328 1.00 93.25 78 VAL A C 1
ATOM 632 O O . VAL A 1 78 ? -13.558 -0.423 19.115 1.00 93.25 78 VAL A O 1
ATOM 635 N N . ILE A 1 79 ? -12.317 0.322 20.830 1.00 90.75 79 ILE A N 1
ATOM 636 C CA . ILE A 1 79 ? -11.183 0.771 20.027 1.00 90.75 79 ILE A CA 1
ATOM 637 C C . ILE A 1 79 ? -10.391 -0.468 19.609 1.00 90.75 79 ILE A C 1
ATOM 639 O O . ILE A 1 79 ? -10.006 -1.286 20.447 1.00 90.75 79 ILE A O 1
ATOM 643 N N . PHE A 1 80 ? -10.167 -0.625 18.307 1.00 86.12 80 PHE A N 1
ATOM 644 C CA . PHE A 1 80 ? -9.402 -1.750 17.779 1.00 86.12 80 PHE A CA 1
ATOM 645 C C . PHE A 1 80 ? -7.928 -1.636 18.181 1.00 86.12 80 PHE A C 1
ATOM 647 O O . PHE A 1 80 ? -7.301 -0.615 17.913 1.00 86.12 80 PHE A O 1
ATOM 654 N N . ASP A 1 81 ? -7.386 -2.696 18.783 1.00 85.19 81 ASP A N 1
ATOM 655 C CA . ASP A 1 81 ? -5.966 -2.814 19.114 1.00 85.19 81 ASP A CA 1
ATOM 656 C C . ASP A 1 81 ? -5.186 -3.376 17.909 1.00 85.19 81 ASP A C 1
ATOM 658 O O . ASP A 1 81 ? -5.345 -4.557 17.573 1.00 85.19 81 ASP A O 1
ATOM 662 N N . PRO A 1 82 ? -4.340 -2.568 17.242 1.00 79.50 82 PRO A N 1
ATOM 663 C CA . PRO A 1 82 ? -3.605 -3.011 16.066 1.00 79.50 82 PRO A CA 1
ATOM 664 C C . PRO A 1 82 ? -2.429 -3.948 16.390 1.00 79.50 82 PRO A C 1
ATOM 666 O O . PRO A 1 82 ? -1.825 -4.478 15.456 1.00 79.50 82 PRO A O 1
ATOM 669 N N . SER A 1 83 ? -2.118 -4.195 17.669 1.00 80.62 83 SER A N 1
ATOM 670 C CA . SER A 1 83 ? -1.108 -5.174 18.099 1.00 80.62 83 SER A CA 1
ATOM 671 C C . SER A 1 83 ? -1.622 -6.617 18.128 1.00 80.62 83 SER A C 1
ATOM 673 O O . SER A 1 83 ? -0.827 -7.552 18.266 1.00 80.62 83 SER A O 1
ATOM 675 N N . ILE A 1 84 ? -2.937 -6.829 17.983 1.00 81.44 84 ILE A N 1
ATOM 676 C CA . ILE A 1 84 ? -3.529 -8.168 18.002 1.00 81.44 84 ILE A CA 1
ATOM 677 C C . ILE A 1 84 ? -2.933 -9.010 16.871 1.00 81.44 84 ILE A C 1
ATOM 679 O O . ILE A 1 84 ? -3.072 -8.709 15.685 1.00 81.44 84 ILE A O 1
ATOM 683 N N . THR A 1 85 ? -2.304 -10.118 17.256 1.00 79.81 85 THR A N 1
ATOM 684 C CA . THR A 1 85 ? -1.779 -11.124 16.334 1.00 79.81 85 THR A CA 1
ATOM 685 C C . THR A 1 85 ? -2.613 -12.396 16.425 1.00 79.81 85 THR A C 1
ATOM 687 O O . THR A 1 85 ? -3.027 -12.820 17.503 1.00 79.81 85 THR A O 1
ATOM 690 N N . LEU A 1 86 ? -2.875 -13.009 15.271 1.00 84.12 86 LEU A N 1
ATOM 691 C CA . LEU A 1 86 ? -3.575 -14.287 15.165 1.00 84.12 86 LEU A CA 1
ATOM 692 C C . LEU A 1 86 ? -2.564 -15.369 14.798 1.00 84.12 86 LEU A C 1
ATOM 694 O O . LEU A 1 86 ? -1.716 -15.150 13.932 1.00 84.12 86 LEU A O 1
ATOM 698 N N . GLN A 1 87 ? -2.661 -16.537 15.431 1.00 83.31 87 GLN A N 1
ATOM 699 C CA . GLN A 1 87 ? -1.817 -17.679 15.070 1.00 83.31 87 GLN A CA 1
ATOM 700 C C . GLN A 1 87 ? -2.328 -18.358 13.799 1.00 83.31 87 GLN A C 1
ATOM 702 O O . GLN A 1 87 ? -1.536 -18.679 12.916 1.00 83.31 87 GLN A O 1
ATOM 707 N N . ASN A 1 88 ? -3.648 -18.532 13.682 1.00 85.19 88 ASN A N 1
ATOM 708 C CA . ASN A 1 88 ? -4.279 -19.116 12.507 1.00 85.19 88 ASN A CA 1
ATOM 709 C C . ASN A 1 88 ? -5.296 -18.153 11.898 1.00 85.19 88 ASN A C 1
ATOM 711 O O . ASN A 1 88 ? -5.979 -17.404 12.595 1.00 85.19 88 ASN A O 1
ATOM 715 N N . LEU A 1 89 ? -5.456 -18.225 10.576 1.00 81.19 89 LEU A N 1
ATOM 716 C CA . LEU A 1 89 ? -6.443 -17.416 9.858 1.00 81.19 89 LEU A CA 1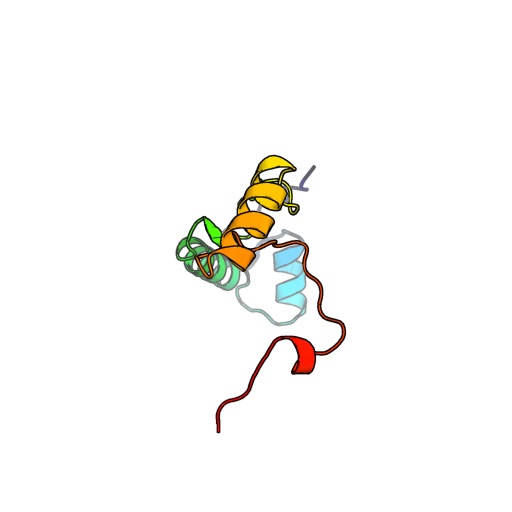
ATOM 717 C C . LEU A 1 89 ? -7.879 -17.704 10.338 1.00 81.19 89 LEU A C 1
ATOM 719 O O . LEU A 1 89 ? -8.701 -16.796 10.422 1.00 81.19 89 LEU A O 1
ATOM 723 N N . SER A 1 90 ? -8.161 -18.954 10.713 1.00 85.12 90 SER A N 1
ATOM 724 C CA . SER A 1 90 ? -9.453 -19.381 11.266 1.00 85.12 90 SER A CA 1
ATOM 725 C C . SER A 1 90 ? -9.841 -18.673 12.563 1.00 85.12 90 SER A C 1
ATOM 727 O O . SER A 1 90 ? -11.026 -18.611 12.880 1.00 85.12 90 SER A O 1
ATOM 729 N N . ASP A 1 91 ? -8.868 -18.149 13.311 1.00 82.75 91 ASP A N 1
ATOM 730 C CA . ASP A 1 91 ? -9.097 -17.602 14.650 1.00 82.75 91 ASP A CA 1
ATOM 731 C C . ASP A 1 91 ? -9.716 -16.196 14.590 1.00 82.75 91 ASP A C 1
ATOM 733 O O . ASP A 1 91 ? -10.423 -15.792 15.511 1.00 82.75 91 ASP A O 1
ATOM 737 N N . GLY A 1 92 ? -9.495 -15.462 13.491 1.00 79.88 92 GLY A N 1
ATOM 738 C CA . GLY A 1 92 ? -10.027 -14.106 13.306 1.00 79.88 92 GLY A CA 1
ATOM 739 C C . GLY A 1 92 ? -10.918 -13.903 12.086 1.00 79.88 92 GLY A C 1
ATOM 740 O O . GLY A 1 92 ? -11.610 -12.890 12.017 1.00 79.88 92 GLY A O 1
ATOM 741 N N . PHE A 1 93 ? -10.955 -14.842 11.137 1.00 82.12 93 PHE A N 1
ATOM 742 C CA . PHE A 1 93 ? -11.774 -14.713 9.932 1.00 82.12 93 PHE A CA 1
ATOM 743 C C . PHE A 1 93 ? -12.872 -15.773 9.904 1.00 82.12 93 PHE A C 1
ATOM 745 O O . PHE A 1 93 ? -12.612 -16.970 9.793 1.00 82.12 93 PHE A O 1
ATOM 752 N N . ARG A 1 94 ? -14.130 -15.321 9.955 1.00 79.06 94 ARG A N 1
ATOM 753 C CA . ARG A 1 94 ? -15.294 -16.172 9.686 1.00 79.06 94 ARG A CA 1
ATOM 754 C C . ARG A 1 94 ? -15.634 -16.077 8.206 1.00 79.06 94 ARG A C 1
ATOM 756 O O . ARG A 1 94 ? -15.999 -15.010 7.722 1.00 79.06 94 ARG A O 1
ATOM 763 N N . ILE A 1 95 ? -15.502 -17.191 7.492 1.00 77.50 95 ILE A N 1
ATOM 764 C CA . ILE A 1 95 ? -15.988 -17.303 6.117 1.00 77.50 95 ILE A CA 1
ATOM 765 C C . ILE A 1 95 ? -17.493 -17.541 6.201 1.00 77.50 95 ILE A C 1
ATOM 767 O O . ILE A 1 95 ? -17.930 -18.534 6.781 1.00 77.50 95 ILE A O 1
ATOM 771 N N . PHE A 1 96 ? -18.279 -16.621 5.651 1.00 75.44 96 PHE A N 1
ATOM 772 C CA . PHE A 1 96 ? -19.713 -16.821 5.479 1.00 75.44 96 PHE A CA 1
ATOM 773 C C . PHE A 1 96 ? -19.933 -17.420 4.090 1.00 75.44 96 PHE A C 1
ATOM 775 O O . PHE A 1 96 ? -19.573 -16.799 3.090 1.00 75.44 96 PHE A O 1
ATOM 782 N N . SER A 1 97 ? -20.451 -18.647 4.053 1.00 59.44 97 SER A N 1
ATOM 783 C CA . SER A 1 97 ? -20.854 -19.365 2.838 1.00 59.44 97 SER A CA 1
ATOM 784 C C . SER A 1 97 ? -22.365 -19.385 2.707 1.00 59.44 97 SER A C 1
ATOM 786 O O . SER A 1 97 ? -22.998 -19.652 3.755 1.00 59.44 97 SER A O 1
#